Protein AF-A0A7J3NN65-F1 (afdb_monomer_lite)

Secondary structure (DSSP, 8-state):
-HHHHHHHHHHHHHHHHHHHTTS-HHHHHHHHHHHTHHHHHHHHHHT-

Radius of gyration: 10.4 Å; chains: 1; bounding box: 29×18×22 Å

Foldseek 3Di:
DVVVVVVVVVLVCQLVLCVVVVHPSVVLSVQCVVVPVVSVVVSVVVSD

pLDDT: mean 85.49, std 5.12, range [60.97, 90.38]

Structure (mmCIF, N/CA/C/O backbone):
data_AF-A0A7J3NN65-F1
#
_entry.id   AF-A0A7J3NN65-F1
#
loop_
_atom_site.group_PDB
_atom_site.id
_atom_site.type_symbol
_atom_site.label_atom_id
_atom_site.label_alt_id
_atom_site.label_comp_id
_atom_site.label_asym_id
_atom_site.label_entity_id
_atom_site.label_seq_id
_atom_site.pdbx_PDB_ins_code
_atom_site.Cartn_x
_atom_site.Cartn_y
_atom_site.Cartn_z
_atom_site.occupancy
_atom_site.B_iso_or_equiv
_atom_site.auth_seq_id
_atom_site.auth_comp_id
_atom_site.auth_asym_id
_atom_site.auth_atom_id
_atom_site.pdbx_PDB_model_num
ATOM 1 N N . MET A 1 1 ? 17.758 -0.526 -12.619 1.00 72.31 1 MET A N 1
ATOM 2 C CA . MET A 1 1 ? 18.041 0.166 -11.340 1.00 72.31 1 MET A CA 1
ATOM 3 C C . MET A 1 1 ? 16.845 0.990 -10.859 1.00 72.31 1 MET A C 1
ATOM 5 O O . MET A 1 1 ? 16.347 0.718 -9.779 1.00 72.31 1 MET A O 1
ATOM 9 N N . LEU A 1 2 ? 16.344 1.942 -11.662 1.00 79.50 2 LEU A N 1
ATOM 10 C CA . LEU A 1 2 ? 15.273 2.874 -11.266 1.00 79.50 2 LEU A CA 1
ATOM 11 C C . LEU A 1 2 ? 13.960 2.183 -10.850 1.00 79.50 2 LEU A C 1
ATOM 13 O O . LEU A 1 2 ? 13.342 2.571 -9.867 1.00 79.50 2 LEU A O 1
ATOM 17 N N . TRP A 1 3 ? 13.582 1.113 -11.555 1.00 79.62 3 TRP A N 1
ATOM 18 C CA . TRP A 1 3 ? 12.365 0.347 -11.269 1.00 79.62 3 TRP A CA 1
ATOM 19 C C . TRP A 1 3 ? 12.339 -0.240 -9.850 1.00 79.62 3 TRP A C 1
ATOM 21 O O . TRP A 1 3 ? 11.319 -0.177 -9.178 1.00 79.62 3 TRP A O 1
ATOM 31 N N . CYS A 1 4 ? 13.476 -0.736 -9.351 1.00 80.50 4 CYS A N 1
ATOM 32 C CA . CYS A 1 4 ? 13.559 -1.305 -8.004 1.00 80.50 4 CYS A CA 1
ATOM 33 C C . CYS A 1 4 ? 13.314 -0.245 -6.924 1.00 80.50 4 CYS A C 1
ATOM 35 O O . CYS A 1 4 ? 12.638 -0.514 -5.938 1.00 80.50 4 CYS A O 1
ATOM 37 N N . ILE A 1 5 ? 13.831 0.969 -7.130 1.00 87.69 5 ILE A N 1
ATOM 38 C CA . ILE A 1 5 ? 13.662 2.087 -6.195 1.00 87.69 5 ILE A CA 1
ATOM 39 C C . ILE A 1 5 ? 12.191 2.508 -6.154 1.00 87.69 5 ILE A C 1
ATOM 41 O O . ILE A 1 5 ? 11.628 2.660 -5.074 1.00 87.69 5 ILE A O 1
ATOM 45 N N . ILE A 1 6 ? 11.553 2.626 -7.32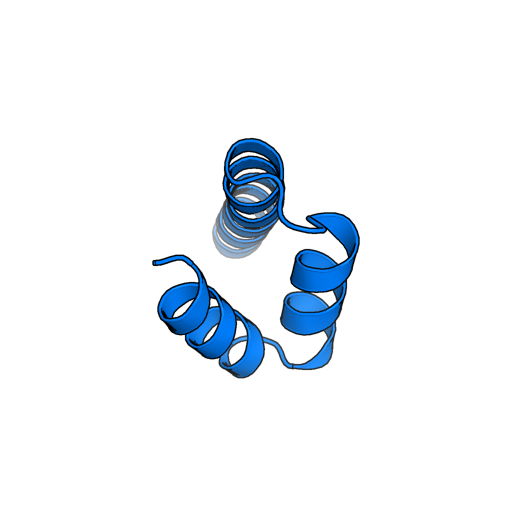2 1.00 86.44 6 ILE A N 1
ATOM 46 C CA .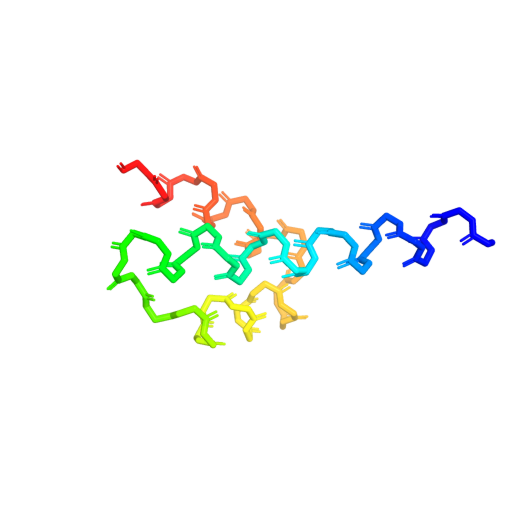 ILE A 1 6 ? 10.132 2.983 -7.437 1.00 86.44 6 ILE A CA 1
ATOM 47 C C . ILE A 1 6 ? 9.254 1.941 -6.734 1.00 86.44 6 ILE A C 1
ATOM 49 O O . ILE A 1 6 ? 8.375 2.315 -5.961 1.00 86.44 6 ILE A O 1
ATOM 53 N N . SER A 1 7 ? 9.521 0.647 -6.936 1.00 81.31 7 SER A N 1
ATOM 54 C CA . SER A 1 7 ? 8.773 -0.429 -6.274 1.00 81.31 7 SER A CA 1
ATOM 55 C C . SER A 1 7 ? 8.920 -0.403 -4.751 1.00 81.31 7 SER A C 1
ATOM 57 O O . SER A 1 7 ? 7.935 -0.606 -4.045 1.00 81.31 7 SER A O 1
ATOM 59 N N . ILE A 1 8 ? 10.122 -0.122 -4.233 1.00 85.12 8 ILE A N 1
ATOM 60 C CA . ILE A 1 8 ? 10.360 -0.022 -2.784 1.00 85.12 8 ILE A CA 1
ATOM 61 C C . ILE A 1 8 ? 9.616 1.184 -2.204 1.00 85.12 8 ILE A C 1
ATOM 63 O O . ILE A 1 8 ? 8.931 1.049 -1.193 1.00 85.12 8 ILE A O 1
ATOM 67 N N . VAL A 1 9 ? 9.703 2.348 -2.854 1.00 88.88 9 VAL A N 1
ATOM 68 C CA . VAL A 1 9 ? 8.993 3.559 -2.413 1.00 88.88 9 VAL A CA 1
ATOM 69 C C . VAL A 1 9 ? 7.480 3.340 -2.426 1.00 88.88 9 VAL A C 1
ATOM 71 O O . VAL A 1 9 ? 6.815 3.711 -1.464 1.00 88.88 9 VAL A O 1
ATOM 74 N N . LEU A 1 10 ? 6.939 2.690 -3.462 1.00 83.56 10 LEU A N 1
ATOM 75 C CA . LEU A 1 10 ? 5.519 2.338 -3.533 1.00 83.56 10 LEU A CA 1
ATOM 76 C C . LEU A 1 10 ? 5.098 1.395 -2.404 1.00 83.56 10 LEU A C 1
ATOM 78 O O . LEU A 1 10 ? 4.074 1.641 -1.775 1.00 83.56 10 LEU A O 1
ATOM 82 N N . ALA A 1 11 ? 5.878 0.352 -2.117 1.00 83.38 11 ALA A N 1
ATOM 83 C CA . ALA A 1 11 ? 5.564 -0.591 -1.044 1.00 83.38 11 ALA A CA 1
ATOM 84 C C . ALA A 1 11 ? 5.556 0.092 0.334 1.00 83.38 11 ALA A C 1
ATOM 86 O O . ALA A 1 11 ? 4.612 -0.079 1.106 1.00 83.38 11 ALA A O 1
ATOM 87 N N . VAL A 1 12 ? 6.572 0.916 0.616 1.00 88.50 12 VAL A N 1
ATOM 88 C CA . VAL A 1 12 ? 6.658 1.692 1.864 1.00 88.50 12 VAL A CA 1
ATOM 89 C C . VAL A 1 12 ? 5.504 2.691 1.964 1.00 88.50 12 VAL A C 1
ATOM 91 O O . VAL A 1 12 ? 4.921 2.860 3.034 1.00 88.50 12 VAL A O 1
ATOM 94 N N . TRP A 1 13 ? 5.145 3.334 0.854 1.00 89.62 13 TRP A N 1
ATOM 95 C CA . TRP A 1 13 ? 4.047 4.291 0.816 1.00 89.62 13 TRP A CA 1
ATOM 96 C C . TRP A 1 13 ? 2.683 3.633 1.050 1.00 89.62 13 TRP A C 1
ATOM 98 O O . TRP A 1 13 ? 1.938 4.127 1.888 1.00 89.62 13 TRP A O 1
ATOM 108 N N . VAL A 1 14 ? 2.380 2.507 0.390 1.00 86.56 14 VAL A N 1
ATOM 109 C CA . VAL A 1 14 ? 1.132 1.746 0.605 1.00 86.56 14 VAL A CA 1
ATOM 110 C C . VAL A 1 14 ? 1.013 1.299 2.063 1.00 86.56 14 VAL A C 1
ATOM 112 O O . VAL A 1 14 ? -0.048 1.446 2.664 1.00 86.56 14 VAL A O 1
ATOM 115 N N . TYR A 1 15 ? 2.105 0.806 2.657 1.00 88.00 15 TYR A N 1
ATOM 116 C CA . TYR A 1 15 ? 2.114 0.414 4.066 1.00 88.00 15 TYR A CA 1
ATOM 117 C C . TYR A 1 15 ? 1.841 1.612 4.988 1.00 88.00 15 TYR A C 1
ATOM 119 O O . TYR A 1 15 ? 0.941 1.559 5.823 1.00 88.00 15 TYR A O 1
ATOM 127 N N . SER A 1 16 ? 2.578 2.716 4.814 1.00 88.62 16 SER A N 1
ATOM 128 C CA . SER A 1 16 ? 2.440 3.902 5.670 1.00 88.62 16 SER A CA 1
ATOM 129 C C . SER A 1 16 ? 1.090 4.607 5.501 1.00 88.62 16 SER A C 1
ATOM 131 O O . SER A 1 16 ? 0.544 5.116 6.477 1.00 88.62 16 SER A O 1
ATOM 133 N N . ASP A 1 17 ? 0.536 4.652 4.287 1.00 88.94 17 ASP A N 1
ATOM 134 C CA . ASP A 1 17 ? -0.778 5.251 4.026 1.00 88.94 17 ASP A CA 1
ATOM 135 C C . ASP A 1 17 ? -1.903 4.401 4.632 1.00 88.94 17 ASP A C 1
ATOM 137 O O . ASP A 1 17 ? -2.792 4.945 5.286 1.00 88.94 17 ASP A O 1
ATOM 141 N N . ALA A 1 18 ? -1.826 3.069 4.525 1.00 88.31 18 ALA A N 1
ATOM 142 C CA . ALA A 1 18 ? -2.779 2.175 5.178 1.00 88.31 18 ALA A CA 1
ATOM 143 C C . ALA A 1 18 ? -2.707 2.260 6.715 1.00 88.31 18 ALA A C 1
ATOM 145 O O . ALA A 1 18 ? -3.746 2.371 7.364 1.00 88.31 18 ALA A O 1
ATOM 146 N N . GLU A 1 19 ? -1.500 2.295 7.289 1.00 90.38 19 GLU A N 1
ATOM 147 C CA . GLU A 1 19 ? -1.283 2.402 8.740 1.00 90.38 19 GLU A CA 1
ATOM 148 C C . GLU A 1 19 ? -1.822 3.729 9.300 1.00 90.38 19 GLU A C 1
ATOM 150 O O . GLU A 1 19 ? -2.525 3.742 10.310 1.00 90.38 19 GLU A O 1
ATOM 155 N N . LYS A 1 20 ? -1.588 4.851 8.602 1.00 88.06 20 LYS A N 1
ATOM 156 C CA . LYS A 1 20 ? -2.132 6.172 8.978 1.00 88.06 20 LYS A CA 1
ATOM 157 C C . LYS A 1 20 ? -3.655 6.230 8.959 1.00 88.06 20 LYS A C 1
ATOM 159 O O . LYS A 1 20 ? -4.242 7.007 9.707 1.00 88.06 20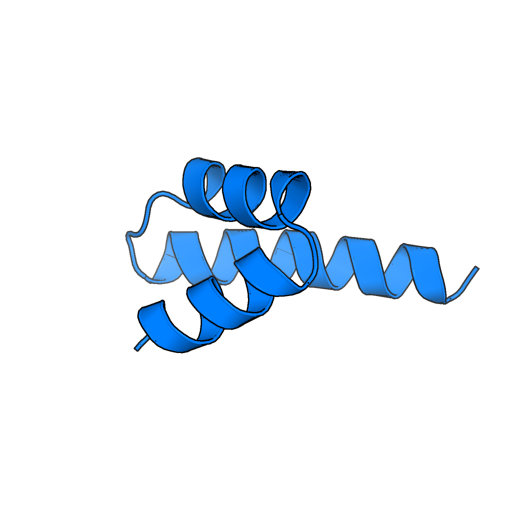 LYS A O 1
ATOM 164 N N . ARG A 1 21 ? -4.288 5.435 8.098 1.00 84.25 21 ARG A N 1
ATOM 165 C CA . ARG A 1 21 ? -5.748 5.343 7.982 1.00 84.25 21 ARG A CA 1
ATOM 166 C C . ARG A 1 21 ? -6.357 4.345 8.969 1.00 84.25 21 ARG A C 1
ATOM 168 O O . ARG A 1 21 ? -7.565 4.141 8.940 1.00 84.25 21 ARG A O 1
ATOM 175 N N . GLY A 1 22 ? -5.547 3.717 9.828 1.00 84.56 22 GLY A N 1
ATOM 176 C CA . GLY A 1 22 ? -6.007 2.666 10.737 1.00 84.56 22 GLY A CA 1
ATOM 177 C C . GLY A 1 22 ? -6.502 1.416 10.003 1.00 84.56 22 GLY A C 1
ATOM 178 O O . GLY A 1 22 ? -7.243 0.624 10.577 1.00 84.56 22 GLY A O 1
ATOM 179 N N . MET A 1 23 ? -6.124 1.256 8.731 1.00 83.12 23 MET A N 1
ATOM 180 C CA . MET A 1 23 ? -6.381 0.047 7.963 1.00 83.12 23 MET A CA 1
ATOM 181 C C . MET A 1 23 ? -5.276 -0.972 8.233 1.00 83.12 23 MET A C 1
ATOM 183 O O . MET A 1 23 ? -4.135 -0.621 8.533 1.00 83.12 23 MET A O 1
ATOM 187 N N . GLU A 1 24 ? -5.601 -2.248 8.057 1.00 89.50 24 GLU A N 1
ATOM 188 C CA . GLU A 1 24 ? -4.652 -3.354 8.177 1.00 89.50 24 GLU A CA 1
ATOM 189 C C . GLU A 1 24 ? -3.575 -3.274 7.075 1.00 89.50 24 GLU A C 1
ATOM 191 O O . GLU A 1 24 ? -3.700 -3.859 5.995 1.00 89.50 24 GLU A O 1
ATOM 196 N N . ALA A 1 25 ? -2.507 -2.518 7.341 1.00 87.62 25 ALA A N 1
ATOM 197 C CA . ALA A 1 25 ? -1.452 -2.202 6.379 1.00 87.62 25 ALA A CA 1
ATOM 198 C C . ALA A 1 25 ? -0.751 -3.448 5.831 1.00 87.62 25 ALA A C 1
ATOM 200 O O . ALA A 1 2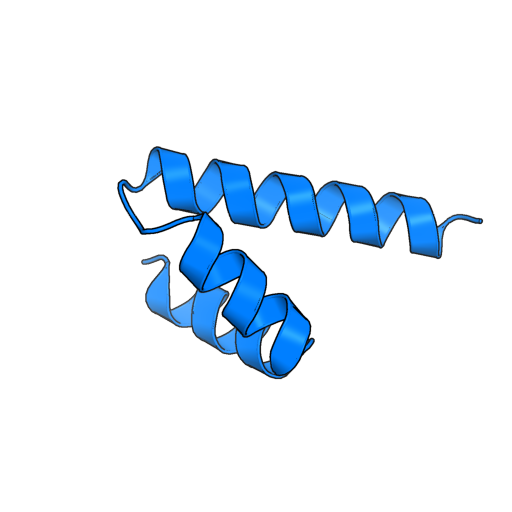5 ? -0.479 -3.537 4.633 1.00 87.62 25 ALA A O 1
ATOM 201 N N . ALA A 1 26 ? -0.515 -4.441 6.689 1.00 87.62 26 ALA A N 1
ATOM 202 C CA . ALA A 1 26 ? 0.061 -5.718 6.286 1.00 87.62 26 ALA A CA 1
ATOM 203 C C . ALA A 1 26 ? -0.869 -6.496 5.339 1.00 87.62 26 ALA A C 1
ATOM 205 O O . ALA A 1 26 ? -0.394 -7.050 4.347 1.00 87.62 26 ALA A O 1
ATOM 206 N N . LEU A 1 27 ? -2.186 -6.498 5.589 1.00 88.50 27 LEU A N 1
ATOM 207 C CA . LEU A 1 27 ? -3.159 -7.156 4.709 1.00 88.50 27 LEU A CA 1
ATOM 208 C C . LEU A 1 27 ? -3.217 -6.475 3.341 1.00 88.50 27 LEU A C 1
ATOM 210 O O . LEU A 1 27 ? -3.139 -7.156 2.320 1.00 88.50 27 LEU A O 1
ATOM 214 N N . TRP A 1 28 ? -3.287 -5.142 3.306 1.00 88.69 28 TRP A N 1
ATOM 215 C CA . TRP A 1 28 ? -3.284 -4.395 2.047 1.00 88.69 28 TRP A CA 1
ATOM 216 C C . TRP A 1 28 ? -1.998 -4.594 1.254 1.00 88.69 28 TRP A C 1
ATOM 218 O O . TRP A 1 28 ? -2.050 -4.808 0.043 1.00 88.69 28 TRP A O 1
ATOM 228 N N . LEU A 1 29 ? -0.848 -4.609 1.927 1.00 87.69 29 LEU A N 1
ATOM 229 C CA . LEU A 1 29 ? 0.435 -4.872 1.289 1.00 87.69 29 LEU A CA 1
ATOM 230 C C . LEU A 1 29 ? 0.502 -6.291 0.696 1.00 87.69 29 LEU A C 1
ATOM 232 O O . LEU A 1 29 ? 0.969 -6.450 -0.431 1.00 87.69 29 LEU A O 1
ATOM 236 N N . ILE A 1 30 ? -0.022 -7.307 1.393 1.00 88.31 30 ILE A N 1
ATOM 237 C CA . ILE A 1 30 ? -0.125 -8.687 0.882 1.00 88.31 30 ILE A CA 1
ATOM 238 C C . ILE A 1 30 ? -1.063 -8.760 -0.330 1.00 88.31 30 ILE A C 1
ATOM 240 O O . ILE A 1 30 ? -0.717 -9.391 -1.329 1.00 88.31 30 ILE A O 1
ATOM 244 N N . ILE A 1 31 ? -2.220 -8.094 -0.286 1.00 87.31 31 ILE A N 1
ATOM 245 C CA . ILE A 1 31 ? -3.175 -8.055 -1.406 1.00 87.31 31 ILE A CA 1
ATOM 246 C C . ILE A 1 31 ? -2.518 -7.431 -2.639 1.00 87.31 31 ILE A C 1
ATOM 248 O O . ILE A 1 31 ? -2.564 -8.022 -3.720 1.00 87.31 31 ILE A O 1
ATOM 252 N N . VAL A 1 32 ? -1.868 -6.277 -2.480 1.00 86.81 32 VAL A N 1
ATOM 253 C CA . VAL A 1 32 ? -1.152 -5.573 -3.554 1.00 86.81 32 VAL A CA 1
ATOM 254 C C . VAL A 1 32 ? 0.015 -6.410 -4.089 1.00 86.81 32 VAL A C 1
ATOM 256 O O . VAL A 1 32 ? 0.241 -6.427 -5.294 1.00 86.81 32 VAL A O 1
ATOM 259 N N . LEU A 1 33 ? 0.726 -7.158 -3.241 1.00 85.06 33 LEU A N 1
ATOM 260 C CA . LEU A 1 33 ? 1.789 -8.072 -3.677 1.00 85.06 33 LEU A CA 1
ATOM 261 C C . LEU A 1 33 ? 1.258 -9.267 -4.479 1.00 85.06 33 LEU A C 1
ATOM 263 O O . LEU A 1 33 ? 1.867 -9.641 -5.478 1.00 85.06 33 LEU A O 1
ATOM 267 N N . LEU A 1 34 ? 0.137 -9.863 -4.061 1.00 87.75 34 LEU A N 1
ATOM 268 C CA . LEU A 1 34 ? -0.432 -11.058 -4.697 1.00 87.75 34 LEU A CA 1
ATOM 269 C C . LEU A 1 34 ? -1.167 -10.748 -6.002 1.00 87.75 34 LEU A C 1
ATOM 271 O O . LEU A 1 34 ? -1.084 -11.508 -6.963 1.00 87.75 34 LEU A O 1
ATOM 275 N N . THR A 1 35 ? -1.901 -9.640 -6.036 1.00 88.81 35 THR A N 1
ATOM 276 C CA . THR A 1 35 ? -2.707 -9.234 -7.200 1.00 88.81 35 THR A CA 1
ATOM 277 C C . THR A 1 35 ? -2.002 -8.186 -8.067 1.00 88.81 35 THR A C 1
ATOM 279 O O . THR A 1 35 ? -2.480 -7.839 -9.150 1.00 88.81 35 THR A O 1
ATOM 282 N N . GLY A 1 36 ? -0.844 -7.689 -7.622 1.00 83.81 36 GLY A N 1
ATOM 283 C CA . GLY A 1 36 ? -0.020 -6.724 -8.336 1.00 83.81 36 GLY A CA 1
ATOM 284 C C . GLY A 1 36 ? -0.731 -5.388 -8.544 1.00 83.81 36 GLY A C 1
ATOM 285 O O . GLY A 1 36 ? -1.313 -4.799 -7.632 1.00 83.81 36 GLY A O 1
ATOM 286 N N . VAL A 1 37 ? -0.702 -4.913 -9.791 1.00 83.62 37 VAL A N 1
ATOM 287 C CA . VAL A 1 37 ? -1.317 -3.638 -10.194 1.00 83.62 37 VAL A CA 1
ATOM 288 C C . VAL A 1 37 ? -2.819 -3.609 -9.887 1.00 83.62 37 VAL A C 1
ATOM 290 O O . VAL A 1 37 ? -3.339 -2.559 -9.525 1.00 83.62 37 VAL A O 1
ATOM 293 N N . ILE A 1 38 ? -3.513 -4.750 -9.968 1.0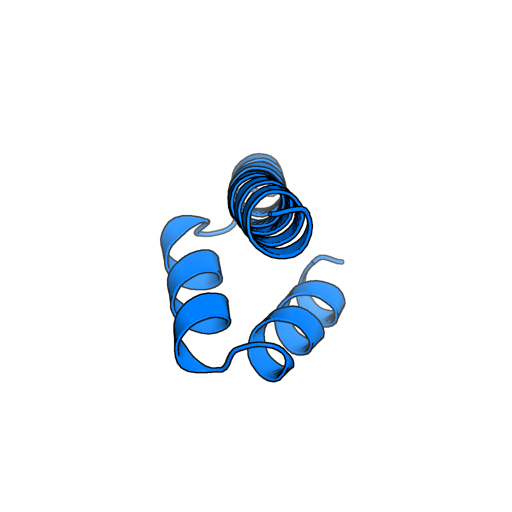0 87.56 38 ILE A N 1
ATOM 294 C CA . ILE A 1 38 ? -4.956 -4.833 -9.696 1.00 87.56 38 ILE A CA 1
ATOM 295 C C . ILE A 1 38 ? -5.245 -4.524 -8.223 1.00 87.56 38 ILE A C 1
ATOM 297 O O . ILE A 1 38 ? -6.117 -3.710 -7.931 1.00 87.56 38 ILE A O 1
ATOM 301 N N . GLY A 1 39 ? -4.484 -5.104 -7.293 1.00 87.56 39 GLY A N 1
ATOM 302 C CA . GLY A 1 39 ? -4.622 -4.813 -5.865 1.00 87.56 39 GLY A CA 1
ATOM 303 C C . GLY A 1 39 ? -4.294 -3.374 -5.532 1.00 87.56 39 GLY A C 1
ATOM 304 O O . GLY A 1 39 ? -4.951 -2.788 -4.679 1.00 87.56 39 GLY A O 1
ATOM 305 N N . LEU A 1 40 ? -3.325 -2.786 -6.240 1.00 86.94 40 LEU A N 1
ATOM 306 C CA . LEU A 1 40 ? -3.004 -1.369 -6.102 1.00 86.94 40 LEU A CA 1
ATOM 307 C C . LEU A 1 40 ? -4.189 -0.488 -6.527 1.00 86.94 40 LEU A C 1
ATOM 309 O O . LEU A 1 40 ? -4.517 0.466 -5.831 1.00 86.94 40 LEU A O 1
ATOM 313 N N . ILE A 1 41 ? -4.857 -0.816 -7.637 1.00 88.94 41 ILE A N 1
ATOM 314 C CA . ILE A 1 41 ? -6.053 -0.093 -8.098 1.00 88.94 41 ILE A CA 1
ATOM 315 C C . ILE A 1 41 ? -7.189 -0.231 -7.078 1.00 88.94 41 ILE A C 1
ATOM 317 O O . ILE A 1 41 ? -7.798 0.770 -6.714 1.00 88.94 41 ILE A O 1
ATOM 321 N N . ILE A 1 42 ? -7.445 -1.443 -6.575 1.00 89.19 42 ILE A N 1
ATOM 322 C CA . ILE A 1 42 ? -8.473 -1.682 -5.549 1.00 89.19 42 ILE A CA 1
ATOM 323 C C . ILE A 1 42 ? -8.152 -0.894 -4.275 1.00 89.19 42 ILE A C 1
ATOM 325 O O . ILE A 1 42 ? -9.028 -0.224 -3.739 1.00 89.19 42 ILE A O 1
ATOM 329 N N . TYR A 1 43 ? -6.898 -0.921 -3.823 1.00 87.19 43 TYR A N 1
ATOM 330 C CA . TYR A 1 43 ? -6.440 -0.138 -2.679 1.00 87.19 43 TYR A CA 1
ATOM 331 C C . TYR A 1 43 ? -6.682 1.359 -2.887 1.00 87.19 43 TYR A C 1
ATOM 333 O O . TYR A 1 43 ? -7.214 2.015 -2.002 1.00 87.19 43 TYR A O 1
ATOM 341 N N . LEU A 1 44 ? -6.357 1.897 -4.067 1.00 86.19 44 LEU A N 1
ATOM 342 C CA . LEU A 1 44 ? -6.585 3.308 -4.395 1.00 86.19 44 LEU A CA 1
ATOM 343 C C . LEU A 1 44 ? -8.069 3.703 -4.423 1.00 86.19 44 LEU A C 1
ATOM 345 O O . LEU A 1 44 ? -8.368 4.869 -4.182 1.00 86.19 44 LEU A O 1
ATOM 349 N N . ILE A 1 45 ? -8.969 2.763 -4.718 1.00 88.50 45 ILE A N 1
ATOM 350 C CA . ILE A 1 45 ? -10.422 2.980 -4.680 1.00 88.50 45 ILE A CA 1
ATOM 351 C C . ILE A 1 45 ? -10.948 2.890 -3.244 1.00 88.50 45 ILE A C 1
ATOM 353 O O . ILE A 1 45 ? -11.799 3.679 -2.857 1.00 88.50 45 ILE A O 1
ATOM 357 N N . VAL A 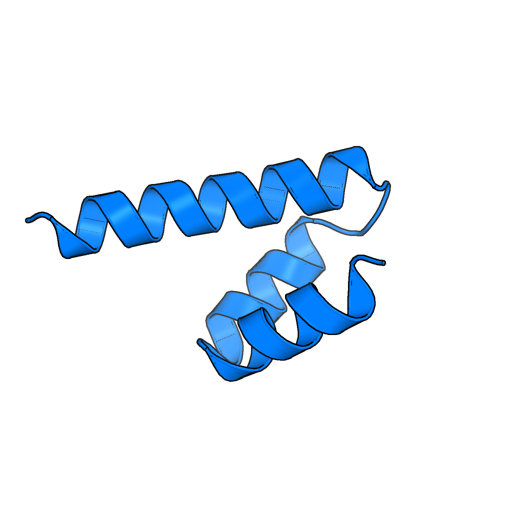1 46 ? -10.454 1.935 -2.451 1.00 86.94 46 VAL A N 1
ATOM 358 C CA . VAL A 1 46 ? -10.916 1.717 -1.070 1.00 86.94 46 VAL A CA 1
ATOM 359 C C . VAL A 1 46 ? -10.294 2.703 -0.082 1.00 86.94 46 VAL A C 1
ATOM 361 O O . VAL A 1 46 ? -10.871 2.941 0.969 1.00 86.94 46 VAL A O 1
ATOM 364 N N . ARG A 1 47 ? -9.140 3.303 -0.398 1.00 75.06 47 ARG A N 1
ATOM 365 C CA . ARG A 1 47 ? -8.454 4.255 0.492 1.00 75.06 47 ARG A CA 1
ATOM 366 C C . ARG A 1 47 ? -9.158 5.613 0.658 1.00 75.06 47 ARG A C 1
ATOM 368 O O . ARG A 1 47 ? -8.512 6.516 1.190 1.00 75.06 47 ARG A O 1
ATOM 375 N N . GLU A 1 48 ? -10.371 5.817 0.142 1.00 60.97 48 GLU A N 1
ATOM 376 C CA . GLU A 1 48 ? -11.183 6.996 0.503 1.00 60.97 48 GLU A CA 1
ATOM 377 C C . GLU A 1 48 ? -11.585 6.923 1.980 1.00 60.97 48 GLU A C 1
ATOM 379 O O . GLU A 1 48 ? -11.301 7.913 2.694 1.00 60.97 48 GLU A O 1
#

Sequence (48 aa):
MLWCIISIVLAVWVYSDAEKRGMEAALWLIIVLLTGVIGLIIYLIVRE